Protein AF-A0A2E7BSF2-F1 (afdb_monomer_lite)

Sequence (82 aa):
MRRPAGSRPSLPCAAVPPKSGAGSSFVGRKVCTTIYLEAEQVAALKRLKARTRVPVSAYIREGIDEVLRRYGEAKSHEEAAP

Radius of gyration: 25.17 Å; chains: 1; bounding box: 42×32×76 Å

pLDDT: mean 76.93, std 19.4, range [40.94, 97.94]

Structure (mmCIF, N/CA/C/O backbone):
data_AF-A0A2E7BSF2-F1
#
_entry.id   AF-A0A2E7BSF2-F1
#
loop_
_atom_site.group_PDB
_atom_site.id
_atom_site.type_symbol
_atom_site.label_atom_id
_atom_site.label_alt_id
_atom_site.label_comp_id
_atom_site.label_asym_id
_atom_site.label_entity_id
_atom_site.label_seq_id
_atom_site.pdbx_PDB_ins_code
_atom_site.Cartn_x
_atom_site.Cartn_y
_atom_site.Cartn_z
_atom_site.occupancy
_atom_site.B_iso_or_equiv
_atom_site.auth_seq_id
_atom_site.auth_comp_id
_atom_site.auth_asym_id
_atom_site.auth_atom_id
_atom_site.pdbx_PDB_model_num
ATOM 1 N N . MET A 1 1 ? 12.701 -14.077 -68.900 1.00 43.22 1 MET A N 1
ATOM 2 C CA . MET A 1 1 ? 12.029 -12.759 -68.846 1.00 43.22 1 MET A CA 1
ATOM 3 C C . MET A 1 1 ? 11.551 -12.514 -67.415 1.00 43.22 1 MET A C 1
ATOM 5 O O . MET A 1 1 ? 10.730 -13.282 -66.935 1.00 43.22 1 MET A O 1
ATOM 9 N N . ARG A 1 2 ? 12.132 -11.540 -66.696 1.00 50.41 2 ARG A N 1
ATOM 10 C CA . ARG A 1 2 ? 11.822 -11.212 -65.286 1.00 50.41 2 ARG A CA 1
ATOM 11 C C . ARG A 1 2 ? 11.013 -9.908 -65.251 1.00 50.41 2 ARG A C 1
ATOM 13 O O . ARG A 1 2 ? 11.438 -8.938 -65.867 1.00 50.41 2 ARG A O 1
ATOM 20 N N . ARG A 1 3 ? 9.858 -9.881 -64.576 1.00 58.66 3 ARG A N 1
ATOM 21 C CA . ARG A 1 3 ? 9.076 -8.646 -64.35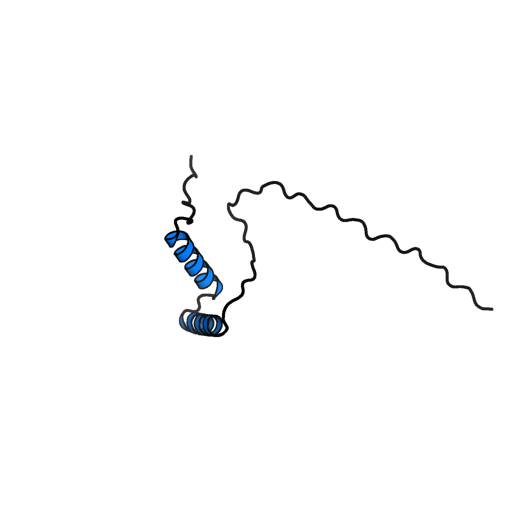1 1.00 58.66 3 ARG A CA 1
ATOM 22 C C . ARG A 1 3 ? 9.753 -7.799 -63.258 1.00 58.66 3 ARG A C 1
ATOM 24 O O . ARG A 1 3 ? 10.189 -8.395 -62.272 1.00 58.66 3 ARG A O 1
ATOM 31 N N . PRO A 1 4 ? 9.842 -6.461 -63.377 1.00 56.72 4 PRO A N 1
ATOM 32 C CA . PRO A 1 4 ? 10.358 -5.629 -62.298 1.00 56.72 4 PRO A CA 1
ATOM 33 C C . PRO A 1 4 ? 9.298 -5.461 -61.202 1.00 56.72 4 PRO A C 1
ATOM 35 O O . PRO A 1 4 ? 8.106 -5.311 -61.477 1.00 56.72 4 PRO A O 1
ATOM 38 N N . ALA A 1 5 ? 9.746 -5.519 -59.950 1.00 61.38 5 ALA A N 1
ATOM 39 C CA . ALA A 1 5 ? 8.928 -5.296 -58.768 1.00 61.38 5 ALA A CA 1
ATOM 40 C C . ALA A 1 5 ? 8.454 -3.833 -58.724 1.00 61.38 5 ALA A C 1
ATOM 42 O O . ALA A 1 5 ? 9.264 -2.912 -58.647 1.00 61.38 5 ALA A O 1
ATOM 43 N N . GLY A 1 6 ? 7.138 -3.624 -58.786 1.00 58.38 6 GLY A N 1
ATOM 44 C CA . GLY A 1 6 ? 6.521 -2.319 -58.571 1.00 58.38 6 GLY A CA 1
ATOM 45 C C . GLY A 1 6 ? 6.691 -1.878 -57.118 1.00 58.38 6 GLY A C 1
ATOM 46 O O . GLY A 1 6 ? 6.250 -2.564 -56.196 1.00 58.38 6 GLY A O 1
ATOM 47 N N . SER A 1 7 ? 7.343 -0.732 -56.936 1.00 64.88 7 SER A N 1
ATOM 48 C CA . SER A 1 7 ? 7.456 -0.007 -55.673 1.00 64.88 7 SER A CA 1
ATOM 49 C C . SER A 1 7 ? 6.058 0.334 -55.148 1.00 64.88 7 SER A C 1
ATOM 51 O O . SER A 1 7 ? 5.306 1.065 -55.792 1.00 64.88 7 SER A O 1
ATOM 53 N N . ARG A 1 8 ? 5.681 -0.228 -53.995 1.00 61.94 8 ARG A N 1
ATOM 54 C CA . ARG A 1 8 ? 4.487 0.200 -53.260 1.00 61.94 8 ARG A CA 1
ATOM 55 C C . ARG A 1 8 ? 4.833 1.506 -52.539 1.00 61.94 8 ARG A C 1
ATOM 57 O O . ARG A 1 8 ? 5.742 1.470 -51.710 1.00 61.94 8 ARG A O 1
ATOM 64 N N . PRO A 1 9 ? 4.146 2.633 -52.794 1.00 60.16 9 PRO A N 1
ATOM 65 C CA . PRO A 1 9 ? 4.363 3.829 -51.996 1.00 60.16 9 PRO A CA 1
ATOM 66 C C . PRO A 1 9 ? 3.946 3.546 -50.548 1.00 60.16 9 PRO A C 1
ATOM 68 O O . PRO A 1 9 ? 2.827 3.104 -50.278 1.00 60.16 9 PRO A O 1
ATOM 71 N N . SER A 1 10 ? 4.875 3.767 -49.620 1.00 66.94 10 SER A N 1
ATOM 72 C CA . SER A 1 10 ? 4.617 3.765 -48.185 1.00 66.94 10 SER A CA 1
ATOM 73 C C . SER A 1 10 ? 3.599 4.858 -47.871 1.00 66.94 10 SER A C 1
ATOM 75 O O . SER A 1 10 ? 3.888 6.042 -48.046 1.00 66.94 10 SER A O 1
ATOM 77 N N . LEU A 1 11 ? 2.408 4.469 -47.418 1.00 64.19 11 LEU A N 1
ATOM 78 C CA . LEU A 1 11 ? 1.459 5.410 -46.829 1.00 64.19 11 LEU A CA 1
ATOM 79 C C . LEU A 1 11 ? 2.144 6.080 -45.626 1.00 64.19 11 LEU A C 1
ATOM 81 O O . LEU A 1 11 ? 2.653 5.358 -44.763 1.00 64.19 11 LEU A O 1
ATOM 85 N N . PRO A 1 12 ? 2.190 7.422 -45.539 1.00 57.00 12 PRO A N 1
ATOM 86 C CA . PRO A 1 12 ? 2.662 8.071 -44.330 1.00 57.00 12 PRO A CA 1
ATOM 87 C C . PRO A 1 12 ? 1.695 7.723 -43.197 1.00 57.00 12 PRO A C 1
ATOM 89 O O . PRO A 1 12 ? 0.479 7.857 -43.350 1.00 57.00 12 PRO A O 1
ATOM 92 N N . CYS A 1 13 ? 2.243 7.248 -42.074 1.00 50.88 13 CYS A N 1
ATOM 93 C CA . CYS A 1 13 ? 1.521 7.109 -40.814 1.00 50.88 13 CYS A CA 1
ATOM 94 C C . CYS A 1 13 ? 0.687 8.371 -40.594 1.00 50.88 13 CYS A C 1
ATOM 96 O O . CYS A 1 13 ? 1.240 9.460 -40.443 1.00 50.88 13 CYS A O 1
ATOM 98 N N . ALA A 1 14 ? -0.637 8.220 -40.613 1.00 59.69 14 ALA A N 1
ATOM 99 C CA . ALA A 1 14 ? -1.562 9.280 -40.271 1.00 59.69 14 ALA A CA 1
ATOM 100 C C . ALA A 1 14 ? -1.126 9.892 -38.933 1.00 59.69 14 ALA A C 1
ATOM 102 O O . ALA A 1 14 ? -1.042 9.196 -37.920 1.00 59.69 14 ALA A O 1
ATOM 103 N N . ALA A 1 15 ? -0.810 11.186 -38.955 1.00 62.56 15 ALA A N 1
ATOM 104 C CA . ALA A 1 15 ? -0.571 11.969 -37.761 1.00 62.56 15 ALA A CA 1
ATOM 105 C C . ALA A 1 15 ? -1.825 11.876 -36.886 1.00 62.56 15 ALA A C 1
ATOM 107 O O . ALA A 1 15 ? -2.876 12.427 -37.214 1.00 62.56 15 ALA A O 1
ATOM 108 N N . VAL A 1 16 ? -1.730 11.115 -35.801 1.00 63.06 16 VAL A N 1
ATOM 109 C CA . VAL A 1 16 ? -2.794 11.025 -34.808 1.00 63.06 16 VAL A CA 1
ATOM 110 C C . VAL A 1 16 ? -2.825 12.380 -34.095 1.00 63.06 16 VAL A C 1
ATOM 112 O O . VAL A 1 16 ? -1.809 12.758 -33.508 1.00 63.06 16 VAL A O 1
ATOM 115 N N . PRO A 1 17 ? -3.924 13.153 -34.147 1.00 64.06 17 PRO A N 1
ATOM 116 C CA . PRO A 1 17 ? -3.986 14.404 -33.405 1.00 64.06 17 PRO A CA 1
ATOM 117 C C . PRO A 1 17 ? -3.920 14.099 -31.900 1.00 64.06 17 PRO A C 1
ATOM 119 O O . PRO A 1 17 ? -4.560 13.138 -31.451 1.00 64.06 17 PRO A O 1
ATOM 122 N N . PRO A 1 18 ? -3.198 14.897 -31.088 1.00 64.25 18 PRO A N 1
ATOM 123 C CA . PRO A 1 18 ? -3.295 14.772 -29.645 1.00 64.25 18 PRO A CA 1
ATOM 124 C C . PRO A 1 18 ? -4.731 15.121 -29.252 1.00 64.25 18 PRO A C 1
ATOM 126 O O . PRO A 1 18 ? -5.188 16.250 -29.444 1.00 64.25 18 PRO A O 1
ATOM 129 N N . LYS A 1 19 ? -5.476 14.144 -28.722 1.00 60.03 19 LYS A N 1
ATOM 130 C CA . LYS A 1 19 ? -6.762 14.434 -28.091 1.00 60.03 19 LYS A CA 1
ATOM 131 C C . LYS A 1 19 ? -6.484 15.295 -26.867 1.00 60.03 19 LYS A C 1
ATOM 133 O O . LYS A 1 19 ? -6.072 14.791 -25.826 1.00 60.03 19 LYS A O 1
ATOM 138 N N . SER A 1 20 ? -6.695 16.598 -27.034 1.00 53.66 20 SER A N 1
ATOM 139 C CA . SER A 1 20 ? -6.789 17.571 -25.956 1.00 53.66 20 SER A CA 1
ATOM 140 C C . SER A 1 20 ? -7.938 17.136 -25.046 1.00 53.66 20 SER A C 1
ATOM 142 O O . SER A 1 20 ? -9.116 17.322 -25.355 1.00 53.66 20 SER A O 1
ATOM 144 N N . GLY A 1 21 ? -7.593 16.418 -23.980 1.00 50.94 21 GLY A N 1
ATOM 145 C CA . GLY A 1 21 ? -8.524 15.973 -22.957 1.00 50.94 21 GLY A CA 1
ATOM 146 C C . GLY A 1 21 ? -8.859 17.141 -22.048 1.00 50.94 21 GLY A C 1
ATOM 147 O O . GLY A 1 21 ? -8.187 17.352 -21.042 1.00 50.94 21 GLY A O 1
ATOM 148 N N . ALA A 1 22 ? -9.892 17.889 -22.434 1.00 46.97 22 ALA A N 1
ATOM 149 C CA . ALA A 1 22 ? -10.595 18.833 -21.582 1.00 46.97 22 ALA A CA 1
ATOM 150 C C . ALA A 1 22 ? -10.940 18.204 -20.220 1.00 46.97 22 ALA A C 1
ATOM 152 O O . ALA A 1 22 ? -11.177 16.997 -20.108 1.00 46.97 22 ALA A O 1
ATOM 153 N N . GLY A 1 23 ? -10.923 19.051 -19.190 1.00 56.47 23 GLY A N 1
ATOM 154 C CA . GLY A 1 23 ? -11.025 18.686 -17.784 1.00 56.47 23 GLY A CA 1
ATOM 155 C C . GLY A 1 23 ? -12.133 17.680 -17.490 1.00 56.47 23 GLY A C 1
ATOM 156 O O . GLY A 1 23 ? -13.310 17.927 -17.728 1.00 56.47 23 GLY A O 1
ATOM 157 N N . SER A 1 24 ? -11.739 16.550 -16.911 1.00 49.50 24 SER A N 1
ATOM 158 C CA . SER A 1 24 ? -12.657 15.646 -16.236 1.00 49.50 24 SER A CA 1
ATOM 159 C C . SER A 1 24 ? -12.446 15.824 -14.737 1.00 49.50 24 SER A C 1
ATOM 161 O O . SER A 1 24 ? -11.381 15.508 -14.196 1.00 49.50 24 SER A O 1
ATOM 163 N N . SER A 1 25 ? -13.471 16.388 -14.107 1.00 50.53 25 SER A N 1
ATOM 164 C CA . SER A 1 25 ? -13.710 16.439 -12.669 1.00 50.53 25 SER A CA 1
ATOM 165 C C . SER A 1 25 ? -13.181 15.178 -11.980 1.00 50.53 25 SER A C 1
ATOM 167 O O . SER A 1 25 ? -13.500 14.046 -12.346 1.00 50.53 25 SER A O 1
ATOM 169 N N . PHE A 1 26 ? -12.292 15.375 -11.009 1.00 56.59 26 PHE A N 1
ATOM 170 C CA . PHE A 1 26 ? -11.545 14.324 -10.314 1.00 56.59 26 PHE A CA 1
ATOM 171 C C . PHE A 1 26 ? -12.399 13.584 -9.272 1.00 56.59 26 PHE A C 1
ATOM 173 O O . PHE A 1 26 ? -11.962 13.361 -8.148 1.00 56.59 26 PHE A O 1
ATOM 180 N N . VAL A 1 27 ? -13.609 13.172 -9.645 1.00 53.28 27 VAL A N 1
ATOM 181 C CA . VAL A 1 27 ? -14.445 12.297 -8.822 1.00 53.28 27 VAL A CA 1
ATOM 182 C C . VAL A 1 27 ? -14.602 10.978 -9.575 1.00 53.28 27 VAL A C 1
ATOM 184 O O . VAL A 1 27 ? -15.356 10.874 -10.535 1.00 53.28 27 VAL A O 1
ATOM 187 N N . GLY A 1 28 ? -13.820 9.968 -9.177 1.00 65.69 28 GLY A N 1
ATOM 188 C CA . GLY A 1 28 ? -14.056 8.568 -9.563 1.00 65.69 28 GLY A CA 1
ATOM 189 C C . GLY A 1 28 ? -13.170 7.953 -10.655 1.00 65.69 28 GLY A C 1
ATOM 190 O O . GLY A 1 28 ? -13.348 6.776 -10.974 1.00 65.69 28 GLY A O 1
ATOM 191 N N . ARG A 1 29 ? -12.185 8.664 -11.221 1.00 77.31 29 ARG A N 1
ATOM 192 C CA . ARG A 1 29 ? -11.263 8.057 -12.205 1.00 77.31 29 ARG A CA 1
ATOM 193 C C . ARG A 1 29 ? -10.139 7.280 -11.514 1.00 77.31 29 ARG A C 1
ATOM 195 O O . ARG A 1 29 ? -9.295 7.865 -10.842 1.00 77.31 29 ARG A O 1
ATOM 202 N N . LYS A 1 30 ? -10.103 5.957 -11.714 1.00 81.81 30 LYS A N 1
ATOM 203 C CA . LYS A 1 30 ? -8.985 5.099 -11.287 1.00 81.81 30 LYS A CA 1
ATOM 204 C C . LYS A 1 30 ? -7.775 5.365 -12.181 1.00 81.81 30 LYS A C 1
ATOM 206 O O . LYS A 1 30 ? -7.824 5.084 -13.376 1.00 81.81 30 LYS A O 1
ATOM 211 N N . VAL A 1 31 ? -6.698 5.881 -11.598 1.00 84.12 31 VAL A N 1
ATOM 212 C CA . VAL A 1 31 ? -5.413 6.063 -12.284 1.00 84.12 31 VAL A CA 1
ATOM 213 C C . VAL A 1 31 ? -4.483 4.921 -11.882 1.00 84.12 31 VAL A C 1
ATOM 215 O O . VAL A 1 31 ? -4.289 4.664 -10.696 1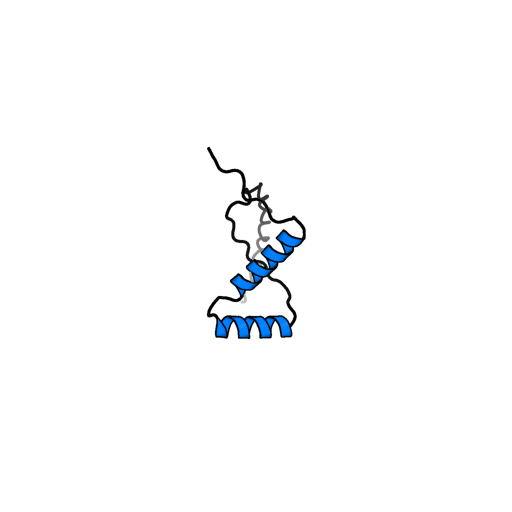.00 84.12 31 VAL A O 1
ATOM 218 N N . CYS A 1 32 ? -3.936 4.211 -12.869 1.00 84.88 32 CYS A N 1
ATOM 219 C CA . CYS A 1 32 ? -2.901 3.208 -12.646 1.00 84.88 32 CYS A CA 1
ATOM 220 C C . CYS A 1 32 ? -1.536 3.875 -12.815 1.00 84.88 32 CYS A C 1
ATOM 222 O O . CYS A 1 32 ? -1.169 4.242 -13.929 1.00 84.88 32 CYS A O 1
ATOM 224 N N . THR A 1 33 ? -0.797 4.019 -11.718 1.00 87.56 33 THR A N 1
ATOM 225 C CA . THR A 1 33 ? 0.530 4.644 -11.713 1.00 87.56 33 THR A CA 1
ATOM 226 C C . THR A 1 33 ? 1.582 3.614 -11.318 1.00 87.56 33 THR A C 1
ATOM 228 O O . THR A 1 33 ? 1.389 2.862 -10.362 1.00 87.56 33 THR A O 1
ATOM 231 N N . THR A 1 34 ? 2.702 3.581 -12.040 1.00 93.25 34 THR A N 1
ATOM 232 C CA . THR A 1 34 ? 3.882 2.786 -11.678 1.00 93.25 34 THR A CA 1
ATOM 233 C C . THR A 1 34 ? 4.797 3.626 -10.795 1.00 93.25 34 THR A C 1
ATOM 235 O O . THR A 1 34 ? 5.126 4.753 -11.153 1.00 93.25 34 THR A O 1
ATOM 238 N N . ILE A 1 35 ? 5.211 3.083 -9.651 1.00 92.56 35 ILE A N 1
ATOM 239 C CA . ILE A 1 35 ? 6.126 3.735 -8.707 1.00 92.56 35 ILE A CA 1
ATOM 240 C C . ILE A 1 35 ? 7.327 2.834 -8.434 1.00 92.56 35 ILE A C 1
ATOM 242 O O . ILE A 1 35 ? 7.215 1.607 -8.496 1.00 92.56 35 ILE A O 1
ATOM 246 N N . TYR A 1 36 ? 8.462 3.445 -8.113 1.00 94.69 36 TYR A N 1
ATOM 247 C CA . TYR A 1 36 ? 9.652 2.734 -7.662 1.00 94.69 36 TYR A CA 1
ATOM 248 C C . TYR A 1 36 ? 9.629 2.619 -6.137 1.00 94.69 36 TYR A C 1
ATOM 250 O O . TYR A 1 36 ? 9.278 3.569 -5.441 1.00 94.69 36 TYR A O 1
ATOM 258 N N . LEU A 1 37 ? 9.968 1.436 -5.635 1.00 94.81 37 LEU A N 1
ATOM 259 C CA . LEU A 1 37 ? 10.049 1.110 -4.214 1.00 94.81 37 LEU A CA 1
ATOM 260 C C . LEU A 1 37 ? 11.338 0.333 -3.983 1.00 94.81 37 LEU A C 1
ATOM 262 O O . LEU A 1 37 ? 11.766 -0.431 -4.853 1.00 94.81 37 LEU A O 1
ATOM 266 N N . GLU A 1 38 ? 11.908 0.475 -2.794 1.00 97.94 38 GLU A N 1
ATOM 267 C CA . GLU A 1 38 ? 13.089 -0.291 -2.419 1.00 97.94 38 GLU A CA 1
ATOM 268 C C . GLU A 1 38 ? 12.768 -1.787 -2.305 1.00 97.94 38 GLU A C 1
ATOM 270 O O . GLU A 1 38 ? 11.665 -2.193 -1.913 1.00 97.94 38 GLU A O 1
ATOM 275 N N . ALA A 1 39 ? 13.752 -2.637 -2.613 1.00 97.00 39 ALA A N 1
ATOM 276 C CA . ALA A 1 39 ? 13.566 -4.090 -2.624 1.00 97.00 39 ALA A CA 1
ATOM 277 C C . ALA A 1 39 ? 13.089 -4.628 -1.263 1.00 97.00 39 ALA A C 1
ATOM 279 O O . ALA A 1 39 ? 12.213 -5.497 -1.198 1.00 97.00 39 ALA A O 1
ATOM 280 N N . GLU A 1 40 ? 13.619 -4.075 -0.171 1.00 97.06 40 GLU A N 1
ATOM 281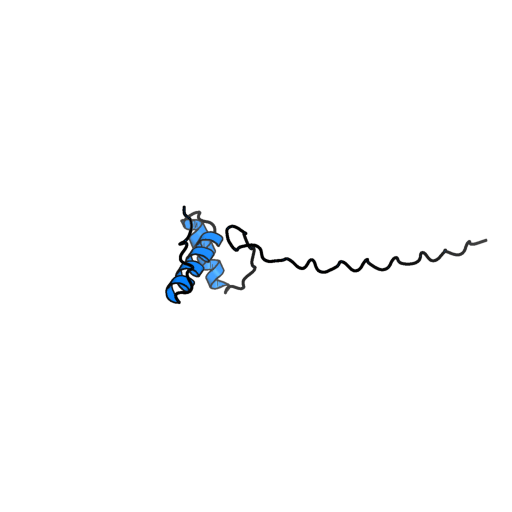 C CA . GLU A 1 40 ? 13.232 -4.439 1.191 1.00 97.06 40 GLU A CA 1
ATOM 282 C C . GLU A 1 40 ? 11.769 -4.082 1.491 1.00 97.06 40 GLU A C 1
ATOM 284 O O . GLU A 1 40 ? 11.030 -4.906 2.037 1.00 97.06 40 GLU A O 1
ATOM 289 N N . GLN A 1 41 ? 11.319 -2.899 1.059 1.00 96.50 41 GLN A N 1
ATOM 290 C CA . GLN A 1 41 ? 9.937 -2.445 1.238 1.00 96.50 41 GLN A CA 1
ATOM 291 C C . GLN A 1 41 ? 8.962 -3.377 0.514 1.00 96.50 41 GLN A C 1
ATOM 293 O O . GLN A 1 41 ? 7.952 -3.801 1.083 1.00 96.50 41 GLN A O 1
ATOM 298 N N . VAL A 1 42 ? 9.292 -3.785 -0.715 1.00 96.06 42 VAL A N 1
ATOM 299 C CA . VAL A 1 42 ? 8.490 -4.761 -1.469 1.00 96.06 42 VAL A CA 1
ATOM 300 C C . VAL A 1 42 ? 8.449 -6.112 -0.749 1.00 96.06 42 VAL A C 1
ATOM 302 O O . VAL A 1 42 ? 7.389 -6.742 -0.668 1.00 96.06 42 VAL A O 1
ATOM 305 N N . ALA A 1 43 ? 9.576 -6.569 -0.200 1.00 97.31 43 ALA A N 1
ATOM 306 C CA . ALA A 1 43 ? 9.638 -7.810 0.571 1.00 97.31 43 ALA A CA 1
ATOM 307 C C . ALA A 1 43 ? 8.780 -7.741 1.848 1.00 97.31 43 ALA A C 1
ATOM 309 O O . ALA A 1 43 ? 8.095 -8.713 2.182 1.00 97.31 43 ALA A O 1
ATOM 310 N N . ALA A 1 44 ? 8.789 -6.610 2.554 1.00 96.94 44 ALA A N 1
ATOM 311 C CA . ALA A 1 44 ? 7.961 -6.383 3.735 1.00 96.94 44 ALA A CA 1
ATOM 312 C C . ALA A 1 44 ? 6.462 -6.364 3.384 1.00 96.94 44 ALA A C 1
ATOM 314 O O . ALA A 1 44 ? 5.675 -7.078 4.008 1.00 96.94 44 ALA A O 1
ATOM 315 N N . LEU A 1 45 ? 6.070 -5.652 2.322 1.00 96.25 45 LEU A N 1
ATOM 316 C CA . LEU A 1 45 ? 4.682 -5.600 1.845 1.00 96.25 45 LEU A CA 1
ATOM 317 C C . LEU A 1 45 ? 4.160 -6.975 1.406 1.00 96.25 45 LEU A C 1
ATOM 319 O O . LEU A 1 45 ? 3.009 -7.321 1.675 1.00 96.25 45 LEU A O 1
ATOM 323 N N . LYS A 1 46 ? 5.003 -7.801 0.771 1.00 95.56 46 LYS A N 1
ATOM 324 C CA . LYS A 1 46 ? 4.650 -9.188 0.419 1.00 95.56 46 LYS A CA 1
ATOM 325 C C . LYS A 1 46 ? 4.413 -10.052 1.659 1.00 95.56 46 LYS A C 1
ATOM 327 O O . LYS A 1 46 ? 3.439 -10.805 1.686 1.00 95.56 46 LYS A O 1
ATOM 332 N N . ARG A 1 47 ? 5.260 -9.925 2.688 1.00 97.25 47 ARG A N 1
ATOM 333 C CA . ARG A 1 47 ? 5.075 -10.612 3.981 1.00 97.25 47 ARG A CA 1
ATOM 334 C C . ARG A 1 47 ? 3.788 -10.161 4.674 1.00 97.25 47 ARG A C 1
ATOM 336 O O . ARG A 1 47 ? 3.056 -10.999 5.200 1.00 97.25 47 ARG A O 1
ATOM 343 N N . LEU A 1 48 ? 3.482 -8.864 4.625 1.00 96.25 48 LEU A N 1
ATOM 344 C CA . LEU A 1 48 ? 2.248 -8.308 5.176 1.00 96.25 48 LEU A CA 1
ATOM 345 C C . LEU A 1 48 ? 1.015 -8.865 4.451 1.00 96.25 48 LEU A C 1
ATOM 347 O O . LEU A 1 48 ? 0.144 -9.439 5.102 1.00 96.25 48 LEU A O 1
ATOM 351 N N . LYS A 1 49 ? 1.002 -8.820 3.110 1.00 96.56 49 LYS A N 1
ATOM 352 C CA . LYS A 1 49 ? -0.043 -9.435 2.272 1.00 96.56 49 LYS A CA 1
ATOM 353 C C . LYS A 1 49 ? -0.260 -10.907 2.626 1.00 96.56 49 LYS A C 1
ATOM 355 O O . LYS A 1 49 ? -1.402 -11.349 2.701 1.00 96.56 49 LYS A O 1
ATOM 360 N N . ALA A 1 50 ? 0.813 -11.676 2.814 1.00 96.94 50 ALA A N 1
ATOM 361 C CA . ALA A 1 50 ? 0.707 -13.101 3.126 1.00 96.94 50 ALA A CA 1
ATOM 362 C C . ALA A 1 50 ? -0.009 -13.357 4.464 1.00 96.94 50 ALA A C 1
ATOM 364 O O . ALA A 1 50 ? -0.785 -14.305 4.568 1.00 96.94 50 ALA A O 1
ATOM 365 N N . ARG A 1 51 ? 0.207 -12.492 5.464 1.00 97.56 51 ARG A N 1
ATOM 366 C CA . ARG A 1 51 ? -0.435 -12.588 6.785 1.00 97.56 51 ARG A CA 1
ATOM 367 C C . ARG A 1 51 ? -1.886 -12.112 6.777 1.00 97.56 51 ARG A C 1
ATOM 369 O O . ARG A 1 51 ? -2.727 -12.748 7.401 1.00 97.56 51 ARG A O 1
ATOM 376 N N . THR A 1 52 ? -2.181 -11.006 6.099 1.00 97.06 52 THR A N 1
ATOM 377 C CA . THR A 1 52 ? -3.494 -10.340 6.187 1.00 97.06 52 THR A CA 1
ATOM 378 C C . THR A 1 52 ? -4.450 -10.713 5.063 1.00 97.06 52 THR A C 1
ATOM 380 O O . THR A 1 52 ? -5.649 -10.488 5.183 1.00 97.06 52 THR A O 1
ATOM 383 N N . ARG A 1 53 ? -3.931 -11.273 3.961 1.00 95.75 53 ARG A N 1
ATOM 384 C CA . ARG A 1 53 ? -4.650 -11.533 2.699 1.00 95.75 53 ARG A CA 1
ATOM 385 C C . ARG A 1 53 ? -5.177 -10.272 2.007 1.00 95.75 53 ARG A C 1
ATOM 387 O O . ARG A 1 53 ? -5.879 -10.369 1.003 1.00 95.75 53 ARG A O 1
ATOM 394 N N . VAL A 1 54 ? -4.784 -9.094 2.484 1.00 96.19 54 VAL A N 1
ATOM 395 C CA . VAL A 1 54 ? -5.106 -7.806 1.870 1.00 96.19 54 VAL A CA 1
ATOM 396 C C . VAL A 1 54 ? -4.095 -7.523 0.750 1.00 96.19 54 VAL A C 1
ATOM 398 O O . VAL A 1 54 ? -2.894 -7.742 0.935 1.00 96.19 54 VAL A O 1
ATOM 401 N N . PRO A 1 55 ? -4.529 -7.060 -0.436 1.00 96.19 55 PRO A N 1
ATOM 402 C CA . PRO A 1 55 ? -3.619 -6.774 -1.540 1.00 96.19 55 PRO A CA 1
ATOM 403 C C . PRO A 1 55 ? -2.648 -5.636 -1.200 1.00 96.19 55 PRO A C 1
ATOM 405 O O . PRO A 1 55 ? -3.021 -4.650 -0.573 1.00 96.19 55 PRO A O 1
ATOM 408 N N . VAL A 1 56 ? -1.412 -5.727 -1.708 1.00 95.25 56 VAL A N 1
ATOM 409 C CA . VAL A 1 56 ? -0.358 -4.712 -1.500 1.00 95.25 56 VAL A CA 1
ATOM 410 C C . VAL A 1 56 ? -0.813 -3.306 -1.914 1.00 95.25 56 VAL A C 1
ATOM 412 O O . VAL A 1 56 ? -0.475 -2.331 -1.254 1.00 95.25 56 VAL A O 1
ATOM 415 N N . SER A 1 57 ? -1.637 -3.191 -2.960 1.00 93.06 57 SER A N 1
ATOM 416 C CA . SER A 1 57 ? -2.182 -1.910 -3.425 1.00 93.06 57 SER A CA 1
ATOM 417 C C . SER A 1 57 ? -3.105 -1.219 -2.419 1.00 93.06 57 SER A C 1
ATOM 419 O O . SER A 1 57 ? -3.301 -0.011 -2.516 1.00 93.06 57 SER A O 1
ATOM 421 N N . ALA A 1 58 ? -3.707 -1.944 -1.471 1.00 94.31 58 ALA A N 1
ATOM 422 C CA . ALA A 1 58 ? -4.465 -1.318 -0.392 1.00 94.31 58 ALA A CA 1
ATOM 423 C C . ALA A 1 58 ? -3.522 -0.606 0.582 1.00 94.31 58 ALA A C 1
ATOM 425 O O . ALA A 1 58 ? -3.722 0.573 0.835 1.00 94.31 58 ALA A O 1
ATOM 426 N N . TYR A 1 59 ? -2.441 -1.269 1.001 1.00 95.75 59 TYR A N 1
ATOM 427 C CA . TYR A 1 59 ? -1.441 -0.679 1.897 1.00 95.75 59 TYR A CA 1
ATOM 428 C C . TYR A 1 59 ? -0.687 0.494 1.277 1.00 95.75 59 TYR A C 1
ATOM 430 O O . TYR A 1 59 ? -0.399 1.468 1.960 1.00 95.75 59 TYR A O 1
ATOM 438 N N . ILE A 1 60 ? -0.387 0.433 -0.025 1.00 94.38 60 ILE A N 1
ATOM 439 C CA . ILE A 1 60 ? 0.231 1.570 -0.720 1.00 94.38 60 ILE A CA 1
ATOM 440 C C . ILE A 1 60 ? -0.703 2.787 -0.684 1.00 94.38 60 ILE A C 1
ATOM 442 O O . ILE A 1 60 ? -0.243 3.889 -0.417 1.00 94.38 60 ILE A O 1
ATOM 446 N N . ARG A 1 61 ? -2.009 2.598 -0.919 1.00 92.69 61 ARG A N 1
ATOM 447 C CA . ARG A 1 61 ? -2.990 3.692 -0.846 1.00 92.69 61 ARG A CA 1
ATOM 448 C C . ARG A 1 61 ? -3.134 4.232 0.572 1.00 92.69 61 ARG A C 1
ATOM 450 O O . ARG A 1 61 ? -3.033 5.432 0.743 1.00 92.69 61 ARG A O 1
ATOM 457 N N . GLU A 1 62 ? -3.258 3.354 1.564 1.00 94.44 62 GLU A N 1
ATOM 458 C CA . GLU A 1 62 ? -3.312 3.736 2.982 1.00 94.44 62 GLU A CA 1
ATOM 459 C C . GLU A 1 62 ? -2.089 4.569 3.393 1.00 94.44 62 GLU A C 1
ATOM 461 O O . GLU A 1 62 ? -2.233 5.622 4.007 1.00 94.44 62 GLU A O 1
ATOM 466 N N . GLY A 1 63 ? -0.887 4.149 2.984 1.00 94.50 63 GLY A N 1
ATOM 467 C CA . GLY A 1 63 ? 0.337 4.907 3.236 1.00 94.50 63 GLY A CA 1
ATOM 468 C C . GLY A 1 63 ? 0.346 6.273 2.544 1.00 94.50 63 GLY A C 1
ATOM 469 O O . GLY A 1 63 ? 0.762 7.260 3.147 1.00 94.50 63 GLY A O 1
ATOM 470 N N . ILE A 1 64 ? -0.140 6.357 1.300 1.00 93.69 64 ILE A N 1
ATOM 471 C CA . ILE A 1 64 ? -0.291 7.636 0.588 1.00 93.69 64 ILE A CA 1
ATOM 472 C C . ILE A 1 64 ? -1.292 8.537 1.320 1.00 93.69 64 ILE A C 1
ATOM 474 O O . ILE A 1 64 ? -0.983 9.703 1.556 1.00 93.69 64 ILE A O 1
ATOM 478 N N . ASP A 1 65 ? -2.447 8.007 1.720 1.00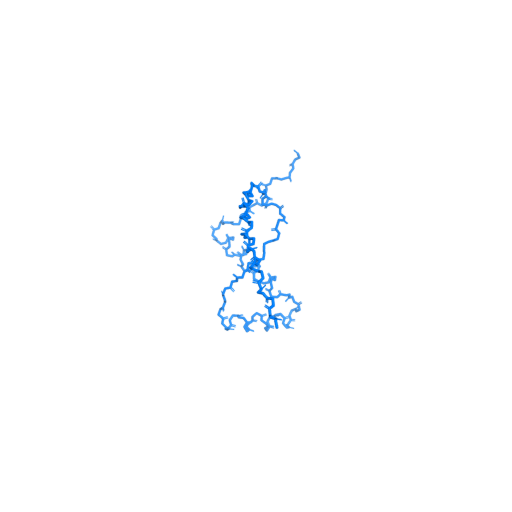 92.38 65 ASP A N 1
ATOM 479 C CA . ASP A 1 65 ? -3.488 8.754 2.429 1.00 92.38 65 ASP A CA 1
ATOM 480 C C . ASP A 1 65 ? -2.963 9.294 3.769 1.00 92.38 65 ASP A C 1
ATOM 482 O O . ASP A 1 65 ? -3.191 10.458 4.109 1.00 92.38 65 ASP A O 1
ATOM 486 N N . GLU A 1 66 ? -2.199 8.489 4.517 1.00 95.19 66 GLU A N 1
ATOM 487 C CA . GLU A 1 66 ? -1.586 8.921 5.774 1.00 95.19 66 GLU A CA 1
ATOM 488 C C . GLU A 1 66 ? -0.564 10.046 5.561 1.00 95.19 66 GLU A C 1
ATOM 490 O O . GLU A 1 66 ? -0.557 11.025 6.316 1.00 95.19 66 GLU A O 1
ATOM 495 N N . VAL A 1 67 ? 0.280 9.931 4.532 1.00 95.25 67 VAL A N 1
ATOM 496 C CA . VAL A 1 67 ? 1.257 10.968 4.182 1.00 95.25 67 VAL A CA 1
ATOM 497 C C . VAL A 1 67 ? 0.539 12.251 3.775 1.00 95.25 67 VAL A C 1
ATOM 499 O O . VAL A 1 67 ? 0.823 13.302 4.343 1.00 95.25 67 VAL A O 1
ATOM 502 N N . LEU A 1 68 ? -0.434 12.187 2.865 1.00 94.31 68 LEU A N 1
ATOM 503 C CA . LEU A 1 68 ? -1.186 13.367 2.425 1.00 94.31 68 LEU A CA 1
ATOM 504 C C . LEU A 1 68 ? -1.907 14.046 3.593 1.00 94.31 68 LEU A C 1
ATOM 506 O O . LEU A 1 68 ? -1.855 15.269 3.720 1.00 94.31 68 LEU A O 1
ATOM 510 N N . ARG A 1 69 ? -2.505 13.266 4.501 1.00 91.88 69 ARG A N 1
ATOM 511 C CA . ARG A 1 69 ? -3.117 13.790 5.730 1.00 91.88 69 ARG A CA 1
ATOM 512 C C . ARG A 1 69 ? -2.101 14.511 6.612 1.00 91.88 69 ARG A C 1
ATOM 514 O O . ARG A 1 69 ? -2.413 15.567 7.151 1.00 91.88 69 ARG A O 1
ATOM 521 N N . ARG A 1 70 ? -0.890 13.965 6.752 1.00 94.06 70 ARG A N 1
ATOM 522 C CA . ARG A 1 70 ? 0.189 14.565 7.555 1.00 94.06 70 ARG A CA 1
ATOM 523 C C . ARG A 1 70 ? 0.633 15.927 7.020 1.00 94.06 70 ARG A C 1
ATOM 525 O O . ARG A 1 70 ? 1.004 16.781 7.817 1.00 94.06 70 ARG A O 1
ATOM 532 N N . TYR A 1 71 ? 0.573 16.124 5.706 1.00 95.88 71 TYR A N 1
ATOM 533 C CA . TYR A 1 71 ? 0.922 17.388 5.053 1.00 95.88 71 TYR A CA 1
ATOM 534 C C . TYR A 1 71 ? -0.281 18.313 4.805 1.00 95.88 71 TYR A C 1
ATOM 536 O O . TYR A 1 71 ? -0.098 19.392 4.257 1.00 95.88 71 TYR A O 1
ATOM 544 N N . GLY A 1 72 ? -1.498 17.935 5.220 1.00 88.88 72 GLY A N 1
ATOM 545 C CA . GLY A 1 72 ? -2.704 18.749 5.012 1.00 88.88 72 GLY A CA 1
ATOM 546 C C . GLY A 1 72 ? -3.232 18.751 3.571 1.00 88.88 72 GLY A C 1
ATOM 547 O O . GLY A 1 72 ? -4.149 19.497 3.256 1.00 88.88 72 GLY A O 1
ATOM 548 N N . GLU A 1 73 ? -2.696 17.883 2.713 1.00 86.44 73 GLU A N 1
ATOM 549 C CA . GLU A 1 73 ? -3.072 17.738 1.298 1.00 86.44 73 GLU A CA 1
ATOM 550 C C . GLU A 1 73 ? -4.216 16.728 1.096 1.00 86.44 73 GLU A C 1
ATOM 552 O O . GLU A 1 73 ? -4.652 16.461 -0.028 1.00 86.44 73 GLU A O 1
ATOM 557 N N . ALA A 1 74 ? -4.703 16.119 2.181 1.00 75.75 74 ALA A N 1
ATOM 558 C CA . ALA A 1 74 ? -5.879 15.265 2.131 1.00 75.75 74 ALA A CA 1
ATOM 559 C C . ALA A 1 74 ? -7.088 16.117 1.727 1.00 75.75 74 ALA A C 1
ATOM 561 O O . ALA A 1 74 ? -7.553 16.957 2.494 1.00 75.75 74 ALA A O 1
ATOM 562 N N . LYS A 1 75 ? -7.604 15.894 0.513 1.00 63.75 75 LYS A N 1
ATOM 563 C CA . LYS A 1 75 ? -8.839 16.534 0.062 1.00 63.75 75 LYS A CA 1
ATOM 564 C C . LYS A 1 75 ? -9.971 16.127 1.000 1.00 63.75 75 LYS A C 1
ATOM 566 O O . LYS A 1 75 ? -10.396 14.972 0.985 1.00 63.75 75 LYS A O 1
ATOM 571 N N . SER A 1 76 ? -10.468 17.081 1.781 1.00 44.91 76 SER A N 1
ATOM 572 C CA . SER A 1 76 ? -11.780 16.998 2.410 1.00 44.91 76 SER A CA 1
ATOM 573 C C . SER A 1 76 ? -12.794 16.692 1.308 1.00 44.91 76 SER A C 1
ATOM 575 O O . SER A 1 76 ? -13.019 17.510 0.419 1.00 44.91 76 SER A O 1
ATOM 577 N N . HIS A 1 77 ? -13.350 15.482 1.313 1.00 46.12 77 HIS A N 1
ATOM 578 C CA . HIS A 1 77 ? -14.538 15.136 0.538 1.00 46.12 77 HIS A CA 1
ATOM 579 C C . HIS A 1 77 ? -15.740 15.865 1.164 1.00 46.12 77 HIS A C 1
ATOM 581 O O . HIS A 1 77 ? -16.597 15.244 1.774 1.00 46.12 77 HIS A O 1
ATOM 587 N N . GLU A 1 78 ? -15.777 17.187 1.057 1.00 53.00 78 GLU A N 1
ATOM 588 C CA . GLU A 1 78 ? -16.929 18.010 1.412 1.00 53.00 78 GLU A CA 1
ATOM 589 C C . GLU A 1 78 ? -17.220 18.863 0.179 1.00 53.00 78 GLU A C 1
ATOM 591 O O . GLU A 1 78 ? -16.458 19.771 -0.136 1.00 53.00 78 GLU A O 1
ATOM 596 N N . GLU A 1 79 ? -18.189 18.417 -0.622 1.00 48.16 79 GLU A N 1
ATOM 597 C CA . GLU A 1 79 ? -19.344 19.217 -1.054 1.00 48.16 79 GLU A CA 1
ATOM 598 C C . GLU A 1 79 ? -20.166 18.385 -2.056 1.00 48.16 79 GLU A C 1
ATOM 600 O O . GLU A 1 79 ? -20.014 18.447 -3.276 1.00 48.16 79 GLU A O 1
ATOM 605 N N . ALA A 1 80 ? -20.997 17.508 -1.504 1.00 50.59 80 ALA A N 1
ATOM 606 C CA . ALA A 1 80 ? -22.189 16.957 -2.139 1.00 50.59 80 ALA A CA 1
ATOM 607 C C . ALA A 1 80 ? -23.142 16.721 -0.964 1.00 50.59 80 ALA A C 1
ATOM 609 O O . ALA A 1 80 ? -22.973 15.760 -0.221 1.00 50.59 80 ALA A O 1
ATOM 610 N N . ALA A 1 81 ? -24.039 17.642 -0.630 1.00 40.94 81 ALA A N 1
ATOM 611 C CA . ALA A 1 81 ? -25.291 17.950 -1.329 1.00 40.94 81 ALA A CA 1
ATOM 612 C C . ALA A 1 81 ? -26.021 19.051 -0.496 1.00 40.94 81 ALA A C 1
ATOM 614 O O . ALA A 1 81 ? -25.506 19.384 0.579 1.00 40.94 81 ALA A O 1
ATOM 615 N N . PRO A 1 82 ? -27.224 19.561 -0.846 1.00 59.00 82 PRO A N 1
ATOM 616 C CA . PRO A 1 82 ? -28.167 19.177 -1.909 1.00 59.00 82 PRO A CA 1
ATOM 617 C C . PRO A 1 82 ? -28.205 20.088 -3.143 1.00 59.00 82 PRO A C 1
ATOM 619 O O . PRO A 1 82 ? -28.021 21.316 -3.003 1.00 59.00 82 PRO A O 1
#

Secondary structure (DSSP, 8-state):
--PPPP-------------------SSS----------HHHHHHHHHHHHHH---HHHHHHHHHHHHHHHTT----------

Foldseek 3Di:
DDDDDDDDDDDPDPDDDPPPDDDDDPDDDDDDDDDDDDPVVVVVLVVVCVVPVDDSVVVVVVVVQVVCVVVVNNDDPDDDDD

=== Feature glossary ===
A reading guide for the features in this record.

Start from the sequence.

  · This is the polypeptide sequence — one letter per residue, N-terminus first. Length ranges from a few dozen residues for small domains to over a thousand for large multi-domain proteins.

Fold it, and you get atomic coordinates and the backbone conformation that goes with them.

  · Structure coordinates are given as an mmCIF _atom_site loop: one row per atom with element, residue name, chain id, sequence number, and x/y/z position in Å. Only the four main-chain atoms per residue are included here; side chains are omitted to keep the record compact.

  · Backbone dihedral angles. Every residue except chain termini has a φ (preceding-C → N → Cα → C) and a ψ (N → Cα → C → next-N). They are reported in degrees following the IUPAC sign convention. Secondary structure is essentially a statement about which (φ, ψ) basin each residue occupies.

  · The SS8 string is DSSP's per-residue secondary-structure call. α-helix (H) means an i→i+4 H-bond ladder; β-s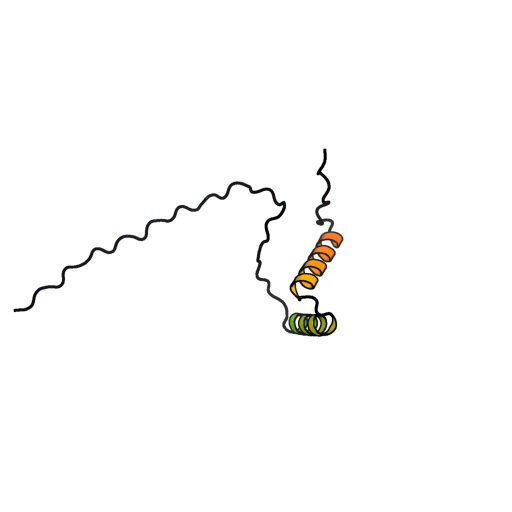trand (E) means the residue participates in a β-sheet; 3₁₀ (G) and π (I) are tighter and wider helices; T/S are turns/bends; '-' is loop.

  · SS3 is a coarse helix/strand/coil call (letters a/b/c) made by the P-SEA algorithm from inter-Cα distances and dihedrals. It is less detailed than DSSP but needs only Cα positions.

Summarize the fold with a handful of shape descriptors and a per-residue structural alphabet.

  · Radius of gyration (Rg) is the root-mean-square distance of Cα atoms from their centroid — a single number for overall size and compactness. A globular domain of N residues has Rg ≈ 2.2·N^0.38 Å; an extended or disordered chain has a much larger Rg. The Cα contact count is the number of residue pairs whose Cα atoms are within 8 Å and are more than four positions apart in sequence — a standard proxy for tertiary packing density. The bounding box is the smallest axis-aligned box enclosing all Cα atoms.

  · The Foldseek 3Di string encodes local tertiary geometry as a 20-letter alphabet — one character per residue — derived from the relative positions of nearby Cα atoms. Unlike the amino-acid sequence, 3Di is a direct function of the 3D structure, so two proteins with the same fold have similar 3Di strings even at low sequence identity.

  · Solvent-accessible surface area (SASA) is the area in Å² traced out by the centre of a 1.4 Å probe sphere (a water molecule) rolled over the protein's van der Waals surface (Shrake–Rupley / Lee–Richards cons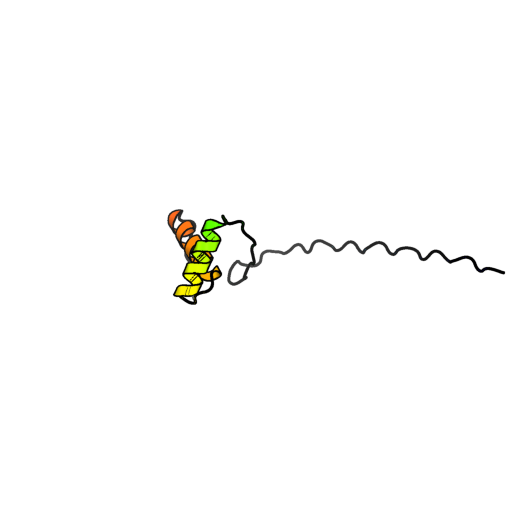truction). Buried residues have near-zero SASA; fully exposed residues can exceed 200 Å². The total SASA scales roughly with the number of surface residues.

Ask how reliable the model is.

  · pLDDT (predicted Local Distance Difference Test) is AlphaFold's per-residue confidence score, ranging from 0 to 100. Values above 90 indicate high confidence (typically well-packed cores); 70–90 is confident; 50–70 low confidence; below 50 usually means the region is disordered or the prediction is unreliable there. AlphaFold stores pLDDT in the mmCIF B-factor column.

  · B-factor (Debye–Waller factor) reflects atomic displacement in the crystal lattice. It is an experimental observable (units Å²), not a prediction; low values mean the atom is pinned down, high values mean it moves or is heterogeneous across the crystal.

  · Predicted Aligned Error (PAE) is an AlphaFold confidence matrix: entry (i, j) is the expected error in the position of residue j, in ångströms, when the prediction is superimposed on the true structure at residue i. Low PAE within a block of residues means that block is internally rigid and well-predicted; high PAE between two blocks means their relative placement is uncertain even if each block individually is confident.

Place it in context: what it resembles, what it is annotated as, and how it looks.

  · Nearest PDB neighbors are the top structural matches found by Foldseek when searching this structure against the entire Protein Data Bank. Each hit reports a TM-score (0 to 1; >0.5 almost always implies the same fold) and an E-value. These are *structural* homologs — they may share no detectable sequence similarity.

  · Functional annotations link the protein to curated databases. InterPro entries identify conserved domains and families by matching the sequence against member-database signatures (Pfam, PROSITE, CDD, …). Gene Ontology (GO) terms describe molecular function, biological process, and cellular component in a controlled vocabulary. CATH places the structure in a hierarchical fold classification (Class/Architecture/Topology/Homologous-superfamily). The organism is the source species.

  · Three diagnostic plots accompany the record. The Cα contact map visualizes the tertiary structure as a 2D adjacency matrix (8 Å cutoff, sequence-local contacts suppressed). The Ramachandran plot shows the distribution of backbone (φ, ψ) torsions, with points in the α and β basins reflecting secondary structure content. The PAE plot shows AlphaFold's inter-residue confidence as a color matrix.

  · Six rendered views show the 3D structure from the faces of a cube — i.e. along ±x, ±y, ±z. Rendering representation is drawn randomly per protein from cartoon (secondary-structure ribbons), sticks (backbone bonds), or molecular surface; coloring is either N→C rainbow (blue at the N-terminus through red at the C-terminus) or one color per chain.